Protein AF-A0A377U3U7-F1 (afdb_monomer)

InterPro domains:
  IPR035903 HesB-like domain superfamily [SSF89360] (1-50)

Structure (mmCIF, N/CA/C/O backbone):
data_AF-A0A377U3U7-F1
#
_entry.id   AF-A0A377U3U7-F1
#
loop_
_atom_site.group_PDB
_atom_site.id
_atom_site.type_symbol
_atom_site.label_atom_id
_atom_site.label_alt_id
_atom_site.label_co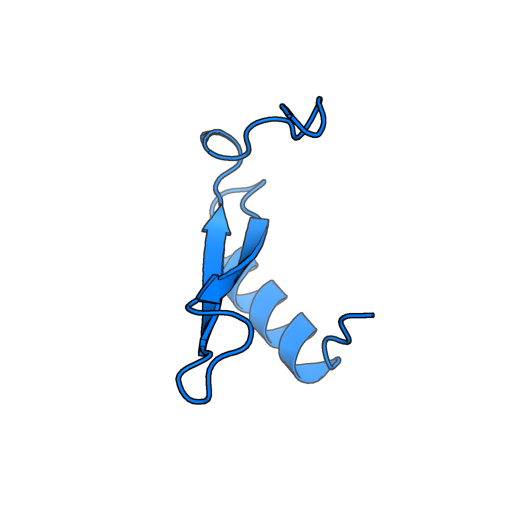mp_id
_atom_site.label_asym_id
_atom_site.label_entity_id
_atom_site.label_seq_id
_atom_site.pdbx_PDB_ins_code
_atom_site.Cartn_x
_atom_site.Cartn_y
_atom_site.Cartn_z
_atom_site.occupancy
_atom_site.B_iso_or_equiv
_atom_site.auth_seq_id
_atom_site.auth_comp_id
_atom_site.auth_asym_id
_atom_site.auth_atom_id
_atom_site.pdbx_PDB_model_num
ATOM 1 N N . MET A 1 1 ? -5.907 0.494 -14.609 1.00 67.62 1 MET A N 1
ATOM 2 C CA . MET A 1 1 ? -6.736 0.233 -13.411 1.00 67.62 1 MET A CA 1
ATOM 3 C C . MET A 1 1 ? -5.826 -0.339 -12.335 1.00 67.62 1 MET A C 1
ATOM 5 O O . MET A 1 1 ? -5.184 -1.344 -12.608 1.00 67.62 1 MET A O 1
ATOM 9 N N . ILE A 1 2 ? -5.701 0.313 -11.176 1.00 79.19 2 ILE A N 1
ATOM 10 C CA . ILE A 1 2 ? -4.910 -0.208 -10.046 1.00 79.19 2 ILE A CA 1
ATOM 11 C C . ILE A 1 2 ? -5.788 -1.208 -9.290 1.00 79.19 2 ILE A C 1
ATOM 13 O O . ILE A 1 2 ? -6.942 -0.901 -8.997 1.00 79.19 2 ILE A O 1
ATOM 17 N N . ARG A 1 3 ? -5.269 -2.405 -9.001 1.00 85.44 3 ARG A N 1
ATOM 18 C CA . ARG A 1 3 ? -5.991 -3.443 -8.256 1.00 85.44 3 ARG A CA 1
ATOM 19 C C . ARG A 1 3 ? -5.243 -3.733 -6.962 1.00 85.44 3 ARG A C 1
ATOM 21 O O . ARG A 1 3 ? -4.102 -4.180 -7.006 1.00 85.44 3 ARG A O 1
ATOM 28 N N . ILE A 1 4 ? -5.884 -3.471 -5.828 1.00 86.69 4 ILE A N 1
ATOM 29 C CA . ILE A 1 4 ? -5.337 -3.778 -4.504 1.00 86.69 4 ILE A CA 1
ATOM 30 C C . ILE A 1 4 ? -5.981 -5.074 -4.021 1.00 86.69 4 ILE A C 1
ATOM 32 O O . ILE A 1 4 ? -7.206 -5.174 -3.979 1.00 86.69 4 ILE A O 1
ATOM 36 N N . SER A 1 5 ? -5.161 -6.072 -3.696 1.00 92.44 5 SER A N 1
ATOM 37 C CA . SER A 1 5 ? -5.635 -7.363 -3.193 1.00 92.44 5 SER A CA 1
ATOM 38 C C . SER A 1 5 ? -6.308 -7.222 -1.826 1.00 92.44 5 SER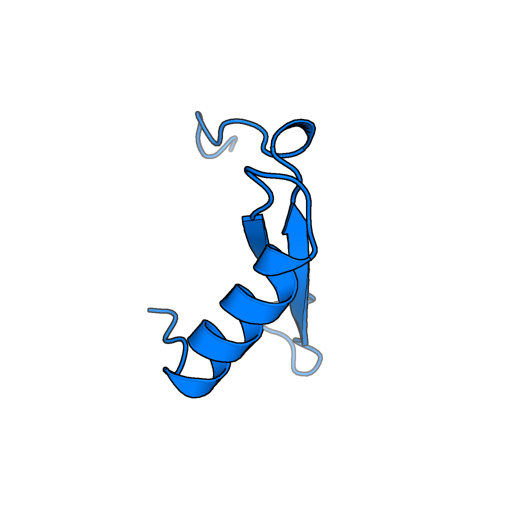 A C 1
ATOM 40 O O . SER A 1 5 ? -5.943 -6.346 -1.042 1.00 92.44 5 SER A O 1
ATOM 42 N N . ASP A 1 6 ? -7.247 -8.113 -1.504 1.00 94.19 6 ASP A N 1
ATOM 43 C CA . ASP A 1 6 ? -7.947 -8.110 -0.211 1.00 94.19 6 ASP A CA 1
ATOM 44 C C . ASP A 1 6 ? -6.979 -8.179 0.979 1.00 94.19 6 ASP A C 1
ATOM 46 O O . ASP A 1 6 ? -7.138 -7.467 1.969 1.00 94.19 6 ASP A O 1
ATOM 50 N N . ALA A 1 7 ? -5.909 -8.973 0.852 1.00 93.62 7 ALA A N 1
ATOM 51 C CA . ALA A 1 7 ? -4.858 -9.059 1.864 1.00 93.62 7 ALA A CA 1
ATOM 52 C C . ALA A 1 7 ? -4.146 -7.712 2.086 1.00 93.62 7 ALA A C 1
ATOM 54 O O . ALA A 1 7 ? -3.892 -7.331 3.229 1.00 93.62 7 ALA A O 1
ATOM 55 N N . ALA A 1 8 ? -3.857 -6.970 1.011 1.00 89.62 8 ALA A N 1
ATOM 56 C CA . ALA A 1 8 ? -3.235 -5.653 1.104 1.00 89.62 8 ALA A CA 1
ATOM 57 C C . ALA A 1 8 ? -4.202 -4.607 1.680 1.00 89.62 8 ALA A C 1
ATOM 59 O O . ALA A 1 8 ? -3.798 -3.819 2.530 1.00 89.62 8 ALA A O 1
ATOM 60 N N . GLN A 1 9 ? -5.485 -4.638 1.304 1.00 89.75 9 GLN A N 1
ATOM 61 C CA . GLN A 1 9 ? -6.508 -3.762 1.893 1.00 89.75 9 GLN A CA 1
ATOM 62 C C . GLN A 1 9 ? -6.635 -3.984 3.405 1.00 89.75 9 GLN A C 1
ATOM 64 O O . GLN A 1 9 ? -6.599 -3.024 4.173 1.00 89.75 9 GLN A O 1
ATOM 69 N N . ALA A 1 10 ? -6.705 -5.244 3.848 1.00 93.62 10 ALA A N 1
ATOM 70 C CA . ALA A 1 10 ? -6.753 -5.585 5.269 1.00 93.62 10 ALA A CA 1
ATOM 71 C C . ALA A 1 10 ? -5.486 -5.137 6.017 1.00 93.62 10 ALA A C 1
ATOM 73 O O . ALA A 1 10 ? -5.560 -4.719 7.173 1.00 93.62 10 ALA A O 1
ATOM 74 N N . HIS A 1 11 ? -4.322 -5.202 5.366 1.00 91.94 11 HIS A N 1
ATOM 75 C CA . HIS A 1 11 ? -3.076 -4.689 5.925 1.00 91.94 11 HIS A CA 1
ATOM 76 C C . HIS A 1 11 ? -3.107 -3.161 6.074 1.00 91.94 11 HIS A C 1
ATOM 78 O O . HIS A 1 11 ? -2.818 -2.650 7.153 1.00 91.94 11 HIS A O 1
ATOM 84 N N . PHE A 1 12 ? -3.531 -2.427 5.042 1.00 90.56 12 PHE A N 1
ATOM 85 C C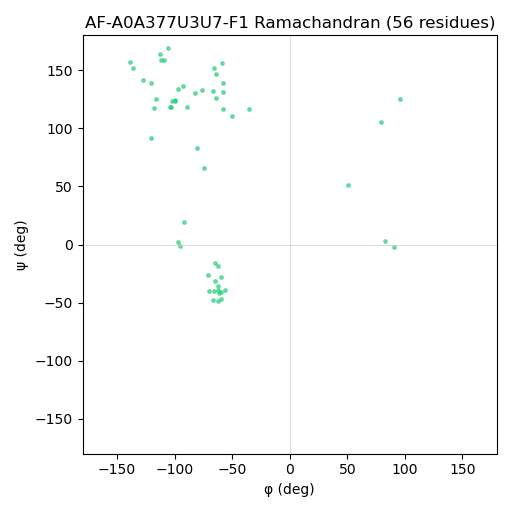A . PHE A 1 12 ? -3.658 -0.969 5.105 1.00 90.56 12 PHE A CA 1
ATOM 86 C C . PHE A 1 12 ? -4.677 -0.516 6.151 1.00 90.56 12 PHE A C 1
ATOM 88 O O . PHE A 1 12 ? -4.396 0.419 6.892 1.00 90.56 12 PHE A O 1
ATOM 95 N N . ALA A 1 13 ? -5.806 -1.214 6.292 1.00 89.62 13 ALA A N 1
ATOM 96 C CA . ALA A 1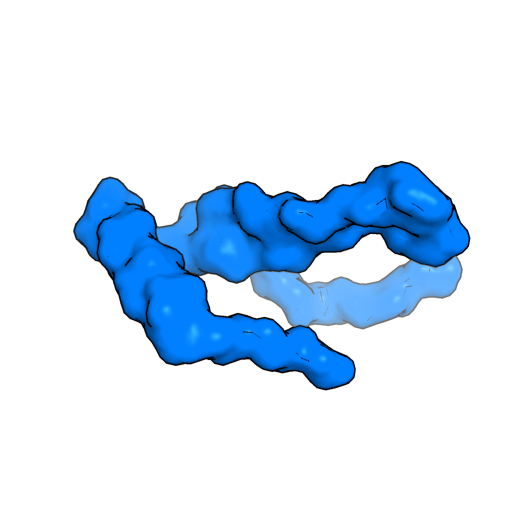 13 ? -6.786 -0.924 7.337 1.00 89.62 13 ALA A CA 1
ATOM 97 C C . ALA A 1 13 ? -6.186 -1.059 8.748 1.00 89.62 13 ALA A C 1
ATOM 99 O O . ALA A 1 13 ? -6.426 -0.212 9.602 1.00 89.62 13 ALA A O 1
ATOM 100 N N . LYS A 1 14 ? -5.352 -2.082 8.990 1.00 92.25 14 LYS A N 1
ATOM 101 C CA . LYS A 1 14 ? -4.639 -2.245 10.270 1.00 92.25 14 LYS A CA 1
ATOM 102 C C . LYS A 1 14 ? -3.615 -1.139 10.515 1.00 92.25 14 LYS A C 1
ATOM 104 O O . LYS A 1 14 ? -3.478 -0.683 11.647 1.00 92.25 14 LYS A O 1
ATOM 109 N N . LEU A 1 15 ? -2.896 -0.723 9.474 1.00 90.81 15 LEU A N 1
ATOM 110 C CA . LEU A 1 15 ? -1.950 0.387 9.568 1.00 90.81 15 LEU A CA 1
ATOM 111 C C . LEU A 1 15 ? -2.677 1.690 9.924 1.00 90.81 15 LEU A C 1
ATOM 113 O O . LEU A 1 15 ? -2.294 2.352 10.883 1.00 90.81 15 LEU A O 1
ATOM 117 N N . LEU A 1 16 ? -3.769 1.999 9.218 1.00 89.69 16 LEU A N 1
ATOM 118 C CA . LEU A 1 16 ? -4.599 3.183 9.454 1.00 89.69 16 LEU A CA 1
ATOM 119 C C . LEU A 1 16 ? -5.300 3.173 10.817 1.00 89.69 16 LEU A C 1
ATOM 121 O O . LEU A 1 16 ? -5.459 4.229 11.411 1.00 89.69 16 LEU A O 1
ATOM 125 N N . ALA A 1 17 ? -5.661 2.004 11.354 1.00 89.88 17 ALA A N 1
ATOM 126 C CA . ALA A 1 17 ? -6.271 1.894 12.683 1.00 89.88 17 ALA A CA 1
ATOM 127 C C . A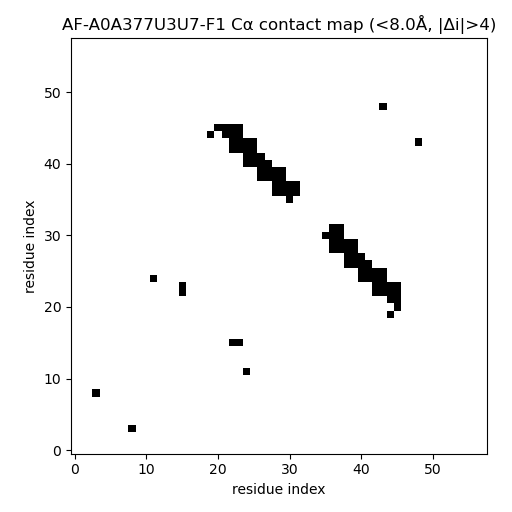LA A 1 17 ? -5.362 2.381 13.830 1.00 89.88 17 ALA A C 1
ATOM 129 O O . ALA A 1 17 ? -5.852 2.642 14.923 1.00 89.88 17 ALA A O 1
ATOM 130 N N . ASN A 1 18 ? -4.049 2.486 13.593 1.00 88.62 18 ASN A N 1
ATOM 131 C CA . ASN A 1 18 ? -3.085 3.038 14.548 1.00 88.62 18 ASN A CA 1
ATOM 132 C C . ASN A 1 18 ? -2.757 4.519 14.279 1.00 88.62 18 ASN A C 1
ATOM 134 O O . ASN A 1 18 ? -1.881 5.069 14.940 1.00 88.62 18 ASN A O 1
ATOM 138 N N . GLN A 1 19 ? -3.388 5.139 13.280 1.00 86.81 19 GLN A N 1
ATOM 139 C CA . GLN A 1 19 ? 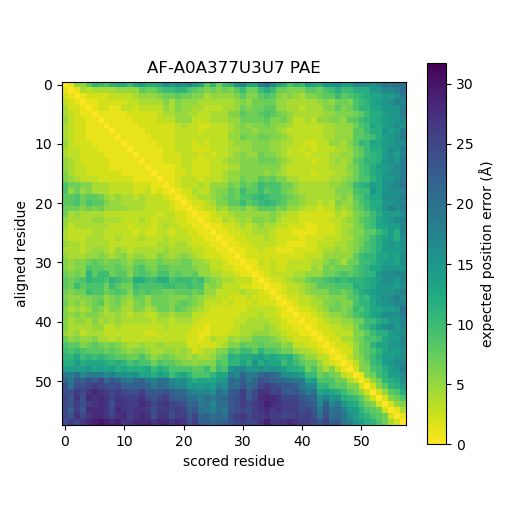-3.185 6.539 12.908 1.00 86.81 19 GLN A CA 1
ATOM 140 C C . GLN A 1 19 ? -4.369 7.399 13.360 1.00 86.81 19 GLN A C 1
ATOM 142 O O . GLN A 1 19 ? -5.411 6.889 13.769 1.00 86.81 19 GLN A O 1
ATOM 147 N N . GLU A 1 20 ? -4.202 8.716 13.277 1.00 86.00 20 GLU A N 1
ATOM 148 C CA . GLU A 1 20 ? -5.265 9.672 13.575 1.00 86.00 20 GLU A CA 1
ATOM 149 C C . GLU A 1 20 ? -6.430 9.536 12.587 1.00 86.00 20 GLU A C 1
ATOM 151 O O . GLU A 1 20 ? -6.245 9.216 11.404 1.00 86.00 20 GLU A O 1
ATOM 156 N N . GLU A 1 21 ? -7.643 9.786 13.082 1.00 83.88 21 GLU A N 1
ATOM 157 C CA . GLU A 1 21 ? -8.864 9.685 12.289 1.00 83.88 21 GLU A CA 1
ATOM 158 C C . GLU A 1 21 ? -8.789 10.624 11.073 1.00 83.88 21 GLU A C 1
ATOM 160 O O . GLU A 1 21 ? -8.407 11.787 11.183 1.00 83.88 21 GLU A O 1
ATOM 165 N N . GLY A 1 22 ? -9.104 10.098 9.888 1.00 84.06 22 GLY A N 1
ATOM 166 C CA . GLY A 1 22 ? -8.964 10.832 8.627 1.00 84.06 22 GLY A CA 1
ATOM 167 C C . GLY A 1 22 ? -7.614 10.664 7.922 1.00 84.06 22 GLY A C 1
ATOM 168 O O . GLY A 1 22 ? -7.457 11.177 6.816 1.00 84.06 22 GLY A O 1
ATOM 169 N N . THR A 1 23 ? -6.659 9.916 8.489 1.00 88.75 23 THR A N 1
ATOM 170 C CA . THR A 1 23 ? -5.415 9.567 7.782 1.00 88.75 23 THR A CA 1
ATOM 171 C C . THR A 1 23 ? -5.701 8.635 6.603 1.00 88.75 23 THR A C 1
ATOM 173 O O . THR A 1 23 ? -6.396 7.628 6.730 1.00 88.75 23 THR A O 1
ATOM 176 N N . GLN A 1 24 ? -5.139 8.955 5.441 1.00 87.88 24 GLN A N 1
ATOM 177 C CA . GLN A 1 24 ? -5.288 8.206 4.195 1.00 87.88 24 GLN A CA 1
ATOM 178 C C . GLN A 1 24 ? -3.963 7.561 3.770 1.00 87.88 24 GLN A C 1
ATOM 180 O O . GLN A 1 24 ? -2.890 7.937 4.238 1.00 87.88 24 GLN A O 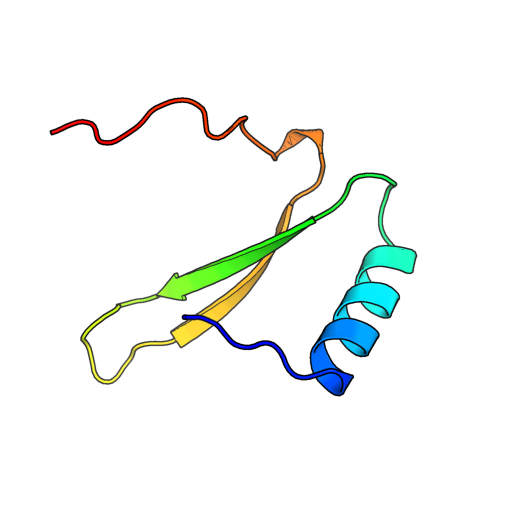1
ATOM 185 N N . ILE A 1 25 ? -4.020 6.598 2.847 1.00 88.81 25 ILE A N 1
ATOM 186 C CA . ILE A 1 25 ? -2.834 6.045 2.176 1.00 88.81 25 ILE A CA 1
ATOM 187 C C . ILE A 1 25 ? -2.747 6.651 0.773 1.00 88.81 25 ILE A C 1
ATOM 189 O O . ILE A 1 25 ? -3.666 6.496 -0.031 1.00 88.81 25 ILE A O 1
ATOM 193 N N . ARG A 1 26 ? -1.623 7.296 0.454 1.00 89.12 26 ARG A N 1
ATOM 194 C CA . ARG A 1 26 ? -1.300 7.801 -0.885 1.00 89.12 26 ARG A CA 1
ATOM 195 C C . ARG A 1 26 ? -0.356 6.829 -1.583 1.00 89.12 26 ARG A C 1
ATOM 197 O O . ARG A 1 26 ? 0.721 6.544 -1.068 1.00 89.12 26 ARG A O 1
ATOM 204 N N . VAL A 1 27 ? -0.745 6.355 -2.764 1.00 88.06 27 VAL A N 1
ATOM 205 C CA . VAL A 1 27 ? 0.099 5.521 -3.633 1.00 88.06 27 VAL A CA 1
ATOM 206 C C . VAL A 1 27 ? 0.756 6.413 -4.681 1.00 88.06 27 VAL A C 1
ATOM 208 O O . VAL A 1 27 ? 0.077 7.233 -5.297 1.00 88.06 27 VAL A O 1
ATOM 211 N N . PHE A 1 28 ? 2.057 6.255 -4.901 1.00 88.25 28 PHE A N 1
ATOM 212 C CA . PHE A 1 28 ? 2.798 7.006 -5.914 1.00 88.25 28 PHE A CA 1
ATOM 213 C C . PHE A 1 28 ? 3.787 6.106 -6.652 1.00 88.25 28 PHE A C 1
ATOM 215 O O . PHE A 1 28 ? 4.192 5.057 -6.153 1.00 88.25 28 PHE A O 1
ATOM 222 N N . VAL A 1 29 ? 4.156 6.518 -7.864 1.00 89.00 29 VAL A N 1
ATOM 223 C CA . VAL A 1 29 ? 5.149 5.824 -8.685 1.00 89.00 29 VAL A CA 1
ATOM 224 C C . VAL A 1 29 ? 6.338 6.749 -8.884 1.00 89.00 29 VAL A C 1
ATOM 226 O O . VAL A 1 29 ? 6.181 7.875 -9.353 1.00 89.00 29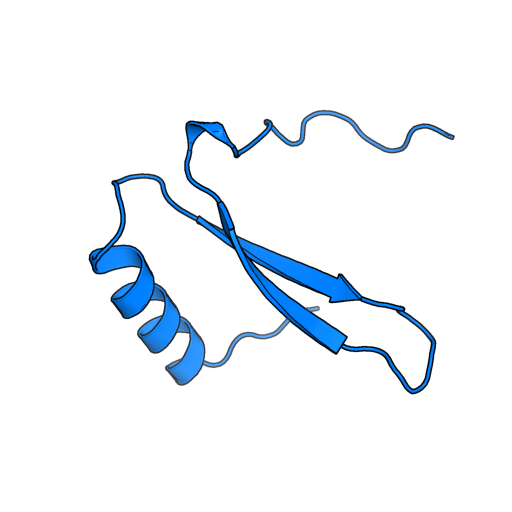 VAL A O 1
ATOM 229 N N . ILE A 1 30 ? 7.518 6.264 -8.527 1.00 90.56 30 ILE A N 1
ATOM 230 C CA . ILE A 1 30 ? 8.799 6.930 -8.730 1.00 90.56 30 ILE A CA 1
ATOM 231 C C . ILE A 1 30 ? 9.372 6.446 -10.066 1.00 90.56 30 ILE A C 1
ATOM 233 O O . ILE A 1 30 ? 9.302 5.259 -10.377 1.00 90.56 30 ILE A O 1
ATOM 237 N N . ASN A 1 31 ? 9.907 7.365 -10.873 1.00 91.00 31 AS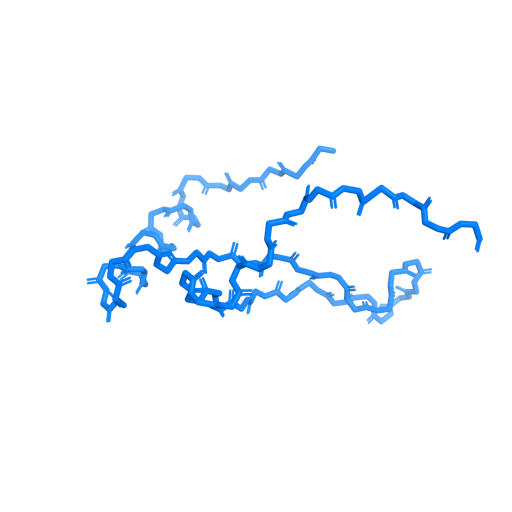N A N 1
ATOM 238 C CA . ASN A 1 31 ? 10.500 7.086 -12.189 1.00 91.00 31 ASN A CA 1
ATOM 239 C C . ASN A 1 31 ? 9.601 6.248 -13.136 1.00 91.00 31 ASN A C 1
ATOM 241 O O . ASN A 1 31 ? 10.064 5.244 -13.700 1.00 91.00 31 ASN A O 1
ATOM 245 N N . PRO A 1 32 ? 8.327 6.645 -13.345 1.00 87.69 32 PRO A N 1
ATOM 246 C CA . PRO A 1 32 ? 7.414 5.907 -14.212 1.00 87.69 32 PRO A CA 1
ATOM 247 C C . PRO A 1 32 ? 7.974 5.796 -15.637 1.00 87.69 32 PRO A C 1
ATOM 249 O O . PRO A 1 32 ? 8.542 6.744 -16.173 1.00 87.69 32 PRO A O 1
ATOM 252 N N . GLY A 1 33 ? 7.815 4.626 -16.258 1.00 88.19 33 GLY A N 1
ATOM 253 C CA . GLY A 1 33 ? 8.293 4.373 -17.624 1.00 88.19 33 GLY A CA 1
ATOM 254 C C . GLY A 1 33 ? 9.778 4.004 -17.736 1.00 88.19 33 GLY A C 1
ATOM 255 O O . GLY A 1 33 ? 10.261 3.794 -18.846 1.00 88.19 33 GLY A O 1
ATOM 256 N N . THR A 1 34 ? 10.498 3.880 -16.617 1.00 91.69 34 THR A N 1
ATOM 257 C CA . THR A 1 34 ? 11.886 3.385 -16.585 1.00 91.69 34 THR A CA 1
ATOM 258 C C . THR A 1 34 ? 11.964 1.992 -15.943 1.00 91.69 34 THR A C 1
ATOM 260 O O . THR A 1 34 ? 11.073 1.630 -15.174 1.00 91.69 34 THR A O 1
ATOM 263 N N . PRO A 1 35 ? 13.022 1.195 -16.194 1.00 90.38 35 PRO A N 1
ATOM 264 C CA . PRO A 1 35 ? 13.221 -0.083 -15.500 1.00 90.38 35 PRO A CA 1
ATOM 265 C C . PRO A 1 35 ? 13.458 0.066 -13.987 1.00 90.38 35 PRO A C 1
ATOM 267 O O . PRO A 1 35 ? 13.309 -0.908 -13.260 1.00 90.38 35 PRO A O 1
ATOM 270 N N . ASN A 1 36 ? 13.789 1.272 -13.513 1.00 90.56 36 ASN A N 1
ATOM 271 C CA . ASN A 1 36 ? 13.921 1.594 -12.089 1.00 90.56 36 ASN A CA 1
ATOM 272 C C . ASN A 1 36 ? 12.603 2.119 -11.487 1.00 90.56 36 ASN A C 1
ATOM 274 O O . ASN A 1 36 ? 12.633 2.817 -10.478 1.00 90.56 36 ASN A O 1
ATOM 278 N N . ALA A 1 37 ? 11.457 1.864 -12.130 1.00 89.56 37 ALA A N 1
ATOM 279 C CA . ALA A 1 37 ? 10.170 2.309 -11.618 1.00 89.56 37 ALA A CA 1
ATOM 280 C C . ALA A 1 37 ? 9.858 1.636 -10.274 1.00 89.56 37 ALA A C 1
ATOM 282 O O . ALA A 1 37 ? 9.837 0.409 -10.175 1.00 89.56 37 ALA A O 1
ATOM 283 N N . GLU A 1 38 ? 9.559 2.444 -9.261 1.00 91.38 38 GLU A N 1
ATOM 284 C CA . GLU A 1 38 ? 9.235 1.974 -7.915 1.00 91.38 38 GLU A CA 1
ATOM 285 C C . GLU A 1 38 ? 7.832 2.436 -7.521 1.00 91.38 38 GLU A C 1
ATOM 287 O O . GLU A 1 38 ? 7.423 3.559 -7.813 1.00 91.38 38 GLU A O 1
ATOM 292 N N . CYS A 1 39 ? 7.070 1.558 -6.873 1.00 88.12 39 CYS A N 1
ATOM 293 C CA . CYS A 1 39 ? 5.746 1.878 -6.351 1.00 88.12 39 CYS A CA 1
ATOM 294 C C . CYS A 1 39 ? 5.846 2.060 -4.835 1.00 88.12 39 CYS A C 1
ATOM 296 O O . CYS A 1 39 ? 6.184 1.115 -4.125 1.00 88.12 39 CYS A O 1
ATOM 298 N N . GLY A 1 40 ? 5.532 3.260 -4.353 1.00 87.81 40 GLY A N 1
ATOM 299 C CA . GLY A 1 40 ? 5.567 3.618 -2.939 1.00 87.81 40 GLY A CA 1
ATOM 300 C C . GLY A 1 40 ? 4.177 3.865 -2.359 1.00 87.81 40 GLY A C 1
ATOM 301 O O . GLY A 1 40 ? 3.218 4.164 -3.078 1.00 87.81 40 GLY A O 1
ATOM 302 N N . VAL A 1 41 ? 4.078 3.766 -1.033 1.00 89.19 41 VAL A N 1
ATOM 303 C CA . VAL A 1 41 ? 2.904 4.178 -0.254 1.00 89.19 41 VAL A CA 1
ATOM 304 C C . VAL A 1 41 ? 3.333 5.113 0.871 1.00 89.19 41 VAL A C 1
ATOM 306 O O . VAL A 1 41 ? 4.379 4.904 1.479 1.00 89.19 41 VAL A O 1
ATOM 309 N N . SER A 1 42 ? 2.534 6.140 1.150 1.00 89.81 42 SER A N 1
ATOM 310 C CA . SER A 1 42 ? 2.766 7.079 2.253 1.00 89.81 42 SER A CA 1
ATOM 311 C C . SER A 1 42 ? 1.472 7.368 3.009 1.00 89.81 42 SER A C 1
ATOM 313 O O . SER A 1 42 ? 0.389 7.321 2.422 1.00 89.81 42 SER A O 1
ATOM 315 N N . TYR A 1 43 ? 1.581 7.691 4.296 1.00 90.00 43 TYR A N 1
ATOM 316 C CA . TYR A 1 43 ? 0.462 8.199 5.085 1.00 90.00 43 TYR A CA 1
ATOM 317 C C . TYR A 1 43 ? 0.210 9.668 4.739 1.00 90.00 43 TYR A C 1
ATOM 319 O O . TYR A 1 43 ? 1.137 10.472 4.667 1.00 90.00 43 TYR A O 1
ATOM 327 N N . CYS A 1 44 ? -1.051 10.007 4.515 1.00 85.75 44 CYS A N 1
ATOM 328 C CA . CYS A 1 44 ? -1.519 11.349 4.216 1.00 85.75 44 CYS A CA 1
ATOM 329 C C . CYS A 1 44 ? -2.518 11.726 5.319 1.00 85.75 44 CYS A C 1
ATOM 331 O O . CYS A 1 44 ? -3.685 11.344 5.209 1.00 85.75 44 CYS A O 1
ATOM 333 N N . PRO A 1 45 ? -2.081 12.367 6.421 1.00 84.81 45 PRO A N 1
ATOM 334 C CA . PRO A 1 45 ? -3.007 12.855 7.442 1.00 84.81 45 PRO A CA 1
ATOM 335 C C . PRO A 1 45 ? -4.003 13.841 6.814 1.00 84.81 45 PRO A C 1
ATOM 337 O O . PRO A 1 45 ? -3.674 14.444 5.791 1.00 84.81 45 PRO A O 1
ATOM 340 N N . PRO A 1 46 ? -5.192 14.038 7.406 1.00 79.62 46 PRO A N 1
ATOM 341 C CA . PRO A 1 46 ? -6.255 14.848 6.804 1.00 79.62 46 PRO A CA 1
ATOM 342 C C . PRO A 1 46 ? -5.832 16.304 6.555 1.00 79.62 46 PRO A C 1
ATOM 344 O O . PRO A 1 46 ? -6.299 16.912 5.602 1.00 79.62 46 PRO A O 1
ATOM 347 N N . ASP A 1 47 ? -4.899 16.828 7.354 1.00 78.25 47 ASP A N 1
ATOM 348 C CA . ASP A 1 47 ? -4.310 18.165 7.195 1.00 78.25 47 ASP A CA 1
ATOM 349 C C . ASP A 1 47 ? -3.377 18.276 5.969 1.00 78.25 47 ASP A C 1
ATOM 351 O O . ASP A 1 47 ? -3.224 19.339 5.385 1.00 78.25 47 ASP A O 1
ATOM 355 N N . ALA A 1 48 ? -2.782 17.156 5.536 1.00 70.38 48 ALA A N 1
ATOM 356 C CA . ALA A 1 48 ? -1.921 17.071 4.351 1.00 70.38 48 ALA A CA 1
ATOM 357 C C . ALA A 1 48 ? -2.675 16.608 3.090 1.00 70.38 48 ALA A C 1
ATOM 359 O O . ALA A 1 48 ? -2.084 16.463 2.013 1.00 70.38 48 ALA A O 1
ATOM 360 N N . VAL A 1 49 ? -3.972 16.312 3.216 1.00 67.44 49 VAL A N 1
ATOM 361 C CA . VAL A 1 49 ? -4.842 16.024 2.076 1.00 67.44 49 VAL A CA 1
ATOM 362 C C . VAL A 1 49 ? -5.263 17.358 1.473 1.00 67.44 49 VAL A C 1
ATOM 364 O O . VAL A 1 49 ? -6.337 17.880 1.749 1.00 67.44 49 VAL A O 1
ATOM 367 N N . GLU A 1 50 ? -4.399 17.905 0.622 1.00 62.66 50 GLU A N 1
ATOM 368 C CA . GLU A 1 50 ? -4.781 18.996 -0.273 1.00 62.66 50 GLU A CA 1
ATOM 369 C C . GLU A 1 50 ? -5.954 18.504 -1.143 1.00 62.66 50 GLU A C 1
ATOM 371 O O . GLU A 1 50 ? -5.810 17.524 -1.891 1.00 62.66 50 GLU A O 1
ATOM 376 N N . ASP A 1 51 ? -7.126 19.146 -1.003 1.00 55.03 51 ASP A N 1
ATOM 377 C CA . ASP A 1 51 ? -8.331 18.874 -1.798 1.00 55.03 51 ASP A CA 1
ATOM 378 C C . ASP A 1 51 ? -7.904 18.896 -3.261 1.00 55.03 51 ASP A C 1
ATOM 380 O O . ASP A 1 51 ? -7.499 19.929 -3.792 1.00 55.03 51 ASP A O 1
ATOM 384 N N . THR A 1 52 ? -7.919 17.733 -3.909 1.00 51.53 52 THR A N 1
ATOM 385 C CA . THR A 1 52 ? -7.540 17.604 -5.315 1.00 51.53 52 THR A CA 1
ATOM 386 C C . THR A 1 52 ? -8.673 18.179 -6.166 1.00 51.53 52 THR A C 1
ATOM 388 O O . THR A 1 52 ? -9.378 17.464 -6.875 1.00 51.53 52 THR A O 1
ATOM 391 N N . ARG A 1 53 ? -8.889 19.491 -6.061 1.00 45.47 53 ARG A N 1
ATOM 392 C CA . ARG A 1 53 ? -9.676 20.302 -6.973 1.00 45.47 53 ARG A CA 1
ATOM 393 C C . ARG A 1 53 ? -8.710 21.081 -7.851 1.00 45.47 53 ARG A C 1
ATOM 395 O O . ARG A 1 53 ? -8.004 21.960 -7.369 1.00 45.47 53 ARG A O 1
ATOM 402 N N . HIS A 1 54 ? -8.825 20.793 -9.148 1.00 43.47 54 HIS A N 1
ATOM 403 C CA . HIS A 1 54 ? -8.073 21.319 -10.295 1.00 43.47 54 HIS A CA 1
ATOM 404 C C . HIS A 1 54 ? -6.700 20.638 -10.423 1.00 43.47 54 HIS A C 1
ATOM 406 O O . HIS A 1 54 ? -5.831 20.792 -9.585 1.00 43.47 54 HIS A O 1
ATOM 412 N N . GLY A 1 55 ? -6.484 19.731 -11.374 1.00 41.38 55 GLY A N 1
ATOM 413 C CA . GLY A 1 55 ? -6.810 19.881 -12.790 1.00 41.38 55 GLY A CA 1
ATOM 414 C C . GLY A 1 55 ? -5.540 20.364 -13.478 1.00 41.38 55 GLY A C 1
ATOM 415 O O . GLY A 1 55 ? -4.946 21.326 -13.019 1.00 41.38 55 GLY A O 1
ATOM 416 N N . ALA A 1 56 ? -5.104 19.645 -14.510 1.00 44.22 56 ALA A N 1
ATOM 417 C CA . ALA A 1 56 ? -3.910 19.938 -15.294 1.00 44.22 56 ALA A CA 1
ATOM 418 C C . ALA A 1 56 ? -3.654 21.447 -15.467 1.00 44.22 56 ALA A C 1
ATOM 420 O O . ALA A 1 56 ? -4.439 22.132 -16.122 1.00 44.22 56 ALA A O 1
ATOM 421 N N . GLU A 1 57 ? -2.539 21.936 -14.929 1.00 42.88 57 GLU A N 1
ATOM 422 C CA . GLU A 1 57 ? -1.882 23.103 -15.499 1.00 42.88 57 GLU A CA 1
ATOM 423 C C . GLU A 1 57 ? -0.897 22.593 -16.556 1.00 42.88 57 GLU A C 1
ATOM 425 O O . GLU A 1 57 ? -0.041 21.747 -16.292 1.00 42.88 57 GLU A O 1
ATOM 430 N N . ILE A 1 58 ? -1.207 23.045 -17.770 1.00 43.41 58 ILE A N 1
ATOM 431 C CA . ILE A 1 58 ? -0.482 23.034 -19.044 1.00 43.41 58 ILE A CA 1
ATOM 432 C C . ILE A 1 58 ? 1.046 23.024 -18.969 1.00 43.41 58 ILE A C 1
ATOM 434 O O . ILE A 1 58 ? 1.624 23.723 -18.111 1.00 43.41 58 ILE A O 1
#

Radius of gyration: 13.96 Å; Cα contacts (8 Å, |Δi|>4): 45; chains: 1; bounding box: 24×32×34 Å

Mean predicted aligned error: 7.92 Å

Sequence (58 aa):
MIRISDAAQAHFAKLLANQEEGTQIRVFVINPGTPNAECGVSYCPPDAVEDTRHGAEI

Secondary structure (DSSP, 8-state):
-----HHHHHHHHHHHTTS-TT-EEEEEEESTTSTT-EEEEEEE-GGG----------

Nearest PDB structures (foldseek):
  8clj-assembly1_A  TM=5.031E-01  e=1.011E+00  Homo sapiens
  5boi-assembly1_A  TM=4.177E-01  e=1.159E+00  Priestia megaterium QM B1551
  8cll-assembly1_F  TM=4.006E-01  e=8.808E-01  Homo sapiens
  8kea-assembly1_W  TM=3.167E-01  e=8.223E-01  unclassified Caudoviricetes
  7y4l-assembly1_WA  TM=5.110E-01  e=9.760E+00  Porphyridium purpureum

pLDDT: mean 81.18, std 15.52, range [41.38, 94.19]

Organism: Klebsiella pneumoniae (NCBI:txid573)

Foldseek 3Di:
DDDDDPVRVVVVVVVCVPDDPQKDKDWDWDPPPDPPIDIDIDIQHNVNPDPPDDDDDD

Solvent-accessible surface area (backbone atoms only — not comparable to full-atom values): 3896 Å² total; per-residue (Å²): 135,92,82,81,51,70,70,56,51,56,48,51,51,59,58,46,72,77,49,63,91,65,46,41,80,44,75,50,69,46,59,75,96,46,97,76,48,41,82,49,74,44,81,33,44,54,90,69,54,73,76,90,72,77,74,88,80,130